Protein AF-A0A3D3V0Y6-F1 (afdb_monomer_lite)

Foldseek 3Di:
DPPVQLVCVVVVNDDPVPDDPVSVVVVVVVVVVVVVVVVVVVDDDDPVVVVVVVVVVVVVVVVVVVVVVVVVVVVVVVCCVPPVPPPPPPVPPPPDPVVVVVVVVVVVVVVVVVVDD

Secondary structure (DSSP, 8-state):
--HHHHHHHHTTSS-GGGS-HHHHHHHHHHHHHHHHHHHHHS-PPPHHHHHHHHHHHHHHHHHHHHHHHHHHHHHHHHHHHHHTS----------SHHHHHHHHHHHHHHHHHHS--

Radius of gyration: 48.86 Å; chains: 1; bounding box: 94×44×123 Å

Sequence (117 aa):
MSEDKFNGFLDGELEEEALDEVTKSDLRLYSEALRVFRMRYDYRPSAKLEEKIMHKFTKPRRILWEVAMGIAVVAAAFYITFNLVPRRNVEPVMQESEVVSEVFDYLSLVKLVGDGF

Structure (mmCIF, N/CA/C/O backbone):
data_AF-A0A3D3V0Y6-F1
#
_entry.id   AF-A0A3D3V0Y6-F1
#
loop_
_atom_site.group_PDB
_atom_site.id
_atom_site.type_symbol
_atom_site.label_atom_id
_atom_site.label_alt_id
_atom_site.label_comp_id
_atom_site.label_asym_id
_atom_site.label_entity_id
_atom_site.label_seq_id
_atom_site.pdbx_PDB_ins_code
_atom_site.Cartn_x
_atom_site.Cartn_y
_atom_site.Cartn_z
_atom_site.occupancy
_atom_site.B_iso_or_equiv
_atom_site.auth_seq_id
_atom_site.auth_comp_id
_atom_site.auth_asym_id
_atom_site.auth_atom_id
_atom_site.pdbx_PDB_model_num
ATOM 1 N N . MET A 1 1 ? -11.966 -4.058 34.299 1.00 62.16 1 MET A N 1
ATOM 2 C CA . MET A 1 1 ? -12.803 -4.524 33.180 1.00 62.16 1 MET A CA 1
ATOM 3 C C . MET A 1 1 ? -13.054 -6.013 33.354 1.00 62.16 1 MET A C 1
ATOM 5 O O . MET A 1 1 ? -12.117 -6.719 33.707 1.00 62.16 1 MET A O 1
ATOM 9 N N . SER A 1 2 ? -14.289 -6.480 33.165 1.00 78.69 2 SER A N 1
ATOM 10 C CA . SER A 1 2 ? -14.567 -7.912 32.991 1.00 78.69 2 SER A CA 1
ATOM 11 C C . SER A 1 2 ? -14.509 -8.199 31.492 1.00 78.69 2 SER A C 1
ATOM 13 O O . SER A 1 2 ? -15.347 -7.689 30.750 1.00 78.69 2 SER A O 1
ATOM 15 N N . GLU A 1 3 ? -13.491 -8.943 31.048 1.00 81.38 3 GLU A N 1
ATOM 16 C CA . GLU A 1 3 ? -13.309 -9.301 29.631 1.00 81.38 3 GLU A CA 1
ATOM 17 C C . GLU A 1 3 ? -14.512 -10.076 29.087 1.00 81.38 3 GLU A C 1
ATOM 19 O O . GLU A 1 3 ? -14.981 -9.777 27.993 1.00 81.38 3 GLU A O 1
ATOM 24 N N . ASP A 1 4 ? -15.081 -10.977 29.890 1.00 86.00 4 ASP A N 1
ATOM 25 C CA . ASP A 1 4 ? -16.248 -11.778 29.508 1.00 86.00 4 ASP A CA 1
ATOM 26 C C . ASP A 1 4 ? -17.468 -10.907 29.182 1.00 86.00 4 ASP A C 1
ATOM 28 O O . ASP A 1 4 ? -18.123 -11.107 28.162 1.00 86.00 4 ASP A O 1
ATOM 32 N N . LYS A 1 5 ? -17.751 -9.886 30.006 1.00 84.12 5 LYS A N 1
ATOM 33 C CA . LYS A 1 5 ? -18.866 -8.957 29.756 1.00 84.12 5 LYS A CA 1
ATOM 34 C C . LYS A 1 5 ? -18.623 -8.069 28.537 1.00 84.12 5 LYS A C 1
ATOM 36 O O . LYS A 1 5 ? -19.562 -7.739 27.821 1.00 84.12 5 LYS A O 1
ATOM 41 N N . PHE A 1 6 ? -17.377 -7.649 28.329 1.00 86.56 6 PHE A N 1
ATOM 42 C CA . PHE A 1 6 ? -17.004 -6.814 27.190 1.00 86.56 6 PHE A CA 1
ATOM 43 C C . PHE A 1 6 ? -17.164 -7.583 25.874 1.00 86.56 6 PHE A C 1
ATOM 45 O O . PHE A 1 6 ? -17.805 -7.089 24.949 1.00 86.56 6 PHE A O 1
ATOM 52 N N . ASN A 1 7 ? -16.645 -8.810 25.818 1.00 87.25 7 ASN A N 1
ATOM 53 C CA . ASN A 1 7 ? -16.749 -9.665 24.640 1.00 87.25 7 ASN A CA 1
ATOM 54 C C . ASN A 1 7 ? -18.196 -10.101 24.393 1.00 87.25 7 ASN A C 1
ATOM 56 O O . ASN A 1 7 ? -18.678 -9.944 23.279 1.00 87.25 7 ASN A O 1
ATOM 60 N N . GLY A 1 8 ? -18.930 -10.508 25.435 1.00 87.75 8 GLY A N 1
ATOM 61 C CA . GLY A 1 8 ? -20.344 -10.869 25.302 1.00 87.75 8 GLY A CA 1
ATOM 62 C C . GLY A 1 8 ? -21.214 -9.724 24.772 1.00 87.75 8 GLY A C 1
ATOM 63 O O . GLY A 1 8 ? -22.153 -9.962 24.019 1.00 87.75 8 GLY A O 1
ATOM 64 N N . PHE A 1 9 ? -20.890 -8.465 25.090 1.00 88.88 9 PHE A N 1
ATOM 65 C CA . PHE A 1 9 ? -21.559 -7.317 24.470 1.00 88.88 9 PHE A CA 1
ATOM 66 C C . PHE A 1 9 ? -21.194 -7.151 22.989 1.00 88.88 9 PHE A C 1
ATOM 68 O O . PHE A 1 9 ? -22.073 -6.899 22.167 1.00 88.88 9 PHE A O 1
ATOM 75 N N . LEU A 1 10 ? -19.915 -7.301 22.627 1.00 87.75 10 LEU A N 1
ATOM 76 C CA . LEU A 1 10 ? -19.475 -7.211 21.229 1.00 87.75 10 LEU A CA 1
ATOM 77 C C . LEU A 1 10 ? -20.050 -8.334 20.354 1.00 87.75 10 LEU A C 1
ATOM 79 O O . LEU A 1 10 ? -20.355 -8.092 19.186 1.00 87.75 10 LEU A O 1
ATOM 83 N N . ASP A 1 11 ? -20.238 -9.518 20.931 1.00 91.19 11 ASP A N 1
ATOM 84 C CA . ASP A 1 11 ? -20.839 -10.682 20.277 1.00 91.19 11 ASP A CA 1
ATOM 85 C C . ASP A 1 11 ? -22.381 -10.603 20.233 1.00 91.19 11 ASP A C 1
ATOM 87 O O . ASP A 1 11 ? -23.028 -11.380 19.530 1.00 91.19 11 ASP A O 1
ATOM 91 N N . GLY A 1 12 ? -22.982 -9.625 20.927 1.00 87.00 12 GLY A N 1
ATOM 92 C CA . GLY A 1 12 ? -24.429 -9.389 20.966 1.00 87.00 12 GLY A CA 1
ATOM 93 C C . GLY A 1 12 ? -25.199 -10.291 21.937 1.00 87.00 12 GLY A C 1
ATOM 94 O O . GLY A 1 12 ? -26.425 -10.348 21.873 1.00 87.00 12 GLY A O 1
ATOM 95 N N . GLU A 1 13 ? -24.500 -10.992 22.829 1.00 90.31 13 GLU A N 1
ATOM 96 C CA . GLU A 1 13 ? -25.081 -11.867 23.855 1.00 90.31 13 GLU A CA 1
ATOM 97 C C . GLU A 1 13 ? -25.593 -11.091 25.080 1.00 90.31 13 GLU A C 1
ATOM 99 O O . GLU A 1 13 ? -26.450 -11.582 25.816 1.00 90.31 13 GLU A O 1
ATOM 104 N N . LEU A 1 14 ? -25.071 -9.881 25.311 1.00 87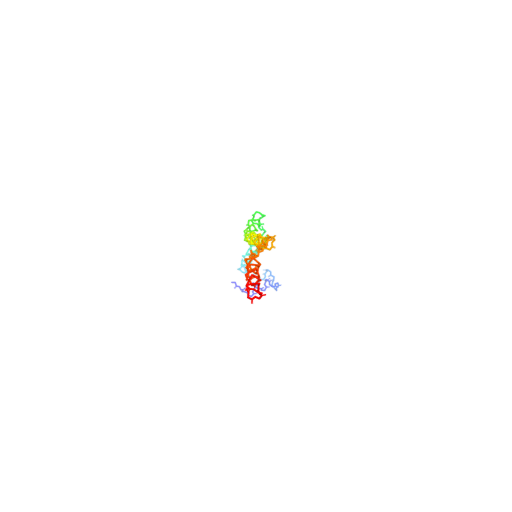.69 14 LEU A N 1
ATOM 105 C CA . LEU A 1 14 ? -25.414 -9.023 26.447 1.00 87.69 14 LEU A CA 1
ATOM 106 C C . LEU A 1 14 ? -25.955 -7.665 25.984 1.00 87.69 14 LEU A C 1
ATOM 108 O O . LEU A 1 14 ? -25.416 -7.048 25.069 1.00 87.69 14 LEU A O 1
ATOM 112 N N . GLU A 1 15 ? -26.987 -7.171 26.670 1.00 86.94 15 GLU A N 1
ATOM 113 C CA . GLU A 1 15 ? -27.525 -5.819 26.473 1.00 86.94 15 GLU A CA 1
ATOM 114 C C . GLU A 1 15 ? -26.703 -4.764 27.234 1.00 86.94 15 GLU A C 1
ATOM 116 O O . GLU A 1 15 ? -26.101 -5.055 28.269 1.00 86.94 15 GLU A O 1
ATOM 121 N N . GLU A 1 16 ? -26.713 -3.511 26.758 1.00 81.81 16 GLU A N 1
ATOM 122 C CA . GLU A 1 16 ? -25.914 -2.402 27.320 1.00 81.81 16 GLU A CA 1
ATOM 123 C C . GLU A 1 16 ? -26.198 -2.149 28.815 1.00 81.81 16 GLU A C 1
ATOM 125 O O . GLU A 1 16 ? -25.315 -1.760 29.584 1.00 81.81 16 GLU A O 1
ATOM 130 N N . GLU A 1 17 ? -27.431 -2.409 29.247 1.00 86.06 17 GLU A N 1
ATOM 131 C CA . GLU A 1 17 ? -27.898 -2.227 30.624 1.00 86.06 17 GLU A CA 1
ATOM 132 C C . GLU A 1 17 ? -27.230 -3.197 31.612 1.00 86.06 17 GLU A C 1
ATOM 134 O O . GLU A 1 17 ? -27.075 -2.864 32.787 1.00 86.06 17 GLU A O 1
ATOM 139 N N . ALA A 1 18 ? -26.770 -4.359 31.134 1.00 83.62 18 ALA A N 1
ATOM 140 C CA . ALA A 1 18 ? -26.101 -5.378 31.941 1.00 83.62 18 ALA A CA 1
ATOM 141 C C . ALA A 1 18 ? -24.602 -5.092 32.177 1.00 83.62 18 ALA A C 1
ATOM 143 O O . ALA A 1 18 ? -23.942 -5.816 32.935 1.00 83.62 18 ALA A O 1
ATOM 144 N N . LEU A 1 19 ? -24.045 -4.054 31.539 1.00 85.25 19 LEU A N 1
ATOM 145 C CA . LEU A 1 19 ? -22.635 -3.696 31.680 1.00 85.25 19 LEU A CA 1
ATOM 146 C C . LEU A 1 19 ? -22.372 -2.752 32.851 1.00 85.25 19 LEU A C 1
ATOM 148 O O . LEU A 1 19 ? -23.088 -1.781 33.095 1.00 85.25 19 LEU A O 1
ATOM 152 N N . ASP A 1 20 ? -21.254 -3.011 33.526 1.00 88.94 20 ASP A N 1
ATOM 153 C CA . ASP A 1 20 ? -20.725 -2.137 34.567 1.00 88.94 20 ASP A CA 1
ATOM 154 C C . ASP A 1 20 ? -20.222 -0.818 33.947 1.00 88.94 20 ASP A C 1
ATOM 156 O O . ASP A 1 20 ? -19.717 -0.804 32.821 1.00 88.94 20 ASP A O 1
ATOM 160 N N . GLU A 1 21 ? -20.286 0.291 34.692 1.00 88.00 21 GLU A N 1
ATOM 161 C CA . GLU A 1 21 ? -19.896 1.628 34.197 1.00 88.00 21 GLU A CA 1
ATOM 162 C C . GLU A 1 21 ? -18.458 1.693 33.653 1.00 88.00 21 GLU A C 1
ATOM 164 O O . GLU A 1 21 ? -18.191 2.376 32.666 1.00 88.00 21 GLU A O 1
ATOM 169 N N . VAL A 1 22 ? -17.539 0.921 34.242 1.00 88.88 22 VAL A N 1
ATOM 170 C CA . VAL A 1 22 ? -16.152 0.808 33.760 1.00 88.88 22 VAL A CA 1
ATOM 171 C C . VAL A 1 22 ? -16.107 0.174 32.365 1.00 88.88 22 VAL A C 1
ATOM 173 O O . VAL A 1 22 ? -15.459 0.691 31.457 1.00 88.88 22 VAL A O 1
ATOM 176 N N . THR A 1 23 ? -16.848 -0.914 32.158 1.00 87.44 23 THR A N 1
ATOM 177 C CA . THR A 1 23 ? -16.882 -1.615 30.869 1.00 87.44 23 THR A CA 1
ATOM 178 C C . THR A 1 23 ? -17.574 -0.767 29.797 1.00 87.44 23 THR A C 1
ATOM 180 O O . THR A 1 23 ? -17.151 -0.769 28.642 1.00 87.44 23 THR A O 1
ATOM 183 N N . LYS A 1 24 ? -18.576 0.042 30.174 1.00 87.88 24 LYS A N 1
ATOM 184 C CA . LYS A 1 24 ? -19.191 1.036 29.277 1.00 87.88 24 LYS A CA 1
ATOM 185 C C . LYS A 1 24 ? -18.205 2.123 28.845 1.00 87.88 24 LYS A C 1
ATOM 187 O O . LYS A 1 24 ? -18.192 2.496 27.671 1.00 87.88 24 LYS A O 1
ATOM 192 N N . SER A 1 25 ? -17.371 2.638 29.754 1.00 90.00 25 SER A N 1
ATOM 193 C CA . SER A 1 25 ? -16.336 3.611 29.373 1.00 90.00 25 SER A CA 1
ATOM 194 C C . SER A 1 25 ? -15.299 3.012 28.422 1.00 90.00 25 SER A C 1
ATOM 196 O O . SER A 1 25 ? -14.914 3.667 27.452 1.00 90.00 25 SER A O 1
ATOM 198 N N . ASP A 1 26 ? -14.924 1.752 28.638 1.00 88.00 26 ASP A N 1
ATOM 199 C CA . ASP A 1 26 ? -13.974 1.044 27.777 1.00 88.00 26 ASP A CA 1
ATOM 200 C C . ASP A 1 26 ? -14.566 0.790 26.378 1.00 88.00 26 ASP A C 1
ATOM 202 O O . ASP A 1 26 ? -13.891 0.994 25.367 1.00 88.00 26 ASP A O 1
ATOM 206 N N . LEU A 1 27 ? -15.859 0.452 26.288 1.00 89.69 27 LEU A N 1
ATOM 207 C CA . LEU A 1 27 ? -16.573 0.316 25.011 1.00 89.69 27 LEU A CA 1
ATOM 208 C C . LEU A 1 27 ? -16.610 1.622 24.216 1.00 89.69 27 LEU A C 1
ATOM 210 O O . LEU A 1 27 ? -16.449 1.604 22.994 1.00 89.69 27 LEU A O 1
ATOM 214 N N . ARG A 1 28 ? -16.771 2.769 24.887 1.00 89.50 28 ARG A N 1
ATOM 215 C CA . ARG A 1 28 ? -16.701 4.078 24.218 1.00 89.50 28 ARG A CA 1
ATOM 216 C C . ARG A 1 28 ? -15.327 4.304 23.597 1.00 89.50 28 ARG A C 1
ATOM 218 O O . ARG A 1 28 ? -15.258 4.621 22.411 1.00 89.50 28 ARG A O 1
ATOM 225 N N . LEU A 1 29 ? -14.252 4.060 24.347 1.00 90.81 29 LEU A N 1
ATOM 226 C CA . LEU A 1 29 ? -12.881 4.169 23.833 1.00 90.81 29 LEU A CA 1
ATOM 227 C C . LEU A 1 29 ? -12.636 3.219 22.653 1.00 90.81 29 LEU A C 1
ATOM 229 O O . LEU A 1 29 ? -12.074 3.622 21.633 1.00 90.81 29 LEU A O 1
ATOM 233 N N . TYR A 1 30 ? -13.109 1.977 22.755 1.00 90.25 30 TYR A N 1
ATOM 234 C CA . TYR A 1 30 ? -13.023 0.999 21.673 1.00 90.25 30 TYR A CA 1
ATOM 235 C C . TYR A 1 30 ? -13.777 1.458 20.413 1.00 90.25 30 TYR A C 1
ATOM 237 O O . TYR A 1 30 ? -13.247 1.381 19.302 1.00 90.25 30 TYR A O 1
ATOM 245 N N . SER A 1 31 ? -14.979 2.016 20.573 1.00 89.31 31 SER A N 1
ATOM 246 C CA . SER A 1 31 ? -15.776 2.544 19.460 1.00 89.31 31 SER A CA 1
ATOM 247 C C . SER A 1 31 ? -15.107 3.740 18.768 1.00 89.31 31 SER A C 1
ATOM 249 O O . SER A 1 31 ? -15.124 3.844 17.538 1.00 89.31 31 SER A O 1
ATOM 251 N N . GLU A 1 32 ? -14.448 4.618 19.530 1.00 91.44 32 GLU A N 1
ATOM 252 C CA . GLU A 1 32 ? -13.670 5.729 18.983 1.00 91.44 32 GLU A CA 1
ATOM 253 C C . GLU A 1 32 ? -12.439 5.230 18.224 1.00 91.44 32 GLU A C 1
ATOM 255 O O . GLU A 1 32 ? -12.165 5.699 17.115 1.00 91.44 32 GLU A O 1
ATOM 260 N N . ALA A 1 33 ? -11.739 4.231 18.763 1.00 89.56 33 ALA A N 1
ATOM 261 C CA . ALA A 1 33 ? -10.615 3.598 18.083 1.00 89.56 33 ALA A CA 1
ATOM 262 C C . ALA A 1 33 ? -11.049 2.972 16.748 1.00 89.56 33 ALA A C 1
ATOM 264 O O . ALA A 1 33 ? -10.404 3.202 15.721 1.00 89.56 33 ALA A O 1
ATOM 265 N N . LEU A 1 34 ? -12.183 2.262 16.725 1.00 88.50 34 LEU A N 1
ATOM 266 C CA . LEU A 1 34 ? -12.773 1.725 15.496 1.00 88.50 34 LEU A CA 1
ATOM 267 C C . LEU A 1 34 ? -13.142 2.827 14.501 1.00 88.50 34 LEU A C 1
ATOM 269 O O . LEU A 1 34 ? -12.910 2.678 13.300 1.00 88.50 34 LEU A O 1
ATOM 273 N N . ARG A 1 35 ? -13.672 3.957 14.977 1.00 88.75 35 ARG A N 1
ATOM 274 C CA . ARG A 1 35 ? -13.997 5.105 14.125 1.00 88.75 35 ARG A CA 1
ATOM 275 C C . ARG A 1 35 ? -12.749 5.682 13.457 1.00 88.75 35 ARG A C 1
ATOM 277 O O . ARG A 1 35 ? -12.765 5.912 12.248 1.00 88.75 35 ARG A O 1
ATOM 284 N N . VAL A 1 36 ? -11.670 5.880 14.213 1.00 87.44 36 VAL A N 1
ATOM 285 C CA . VAL A 1 36 ? -10.381 6.357 13.681 1.00 87.44 36 VAL A CA 1
ATOM 286 C C . VAL A 1 36 ? -9.790 5.345 12.700 1.00 87.44 36 VAL A C 1
ATOM 288 O O . VAL A 1 36 ? -9.309 5.722 11.629 1.00 87.44 36 VAL A O 1
ATOM 291 N N . PHE A 1 37 ? -9.864 4.054 13.025 1.00 86.44 37 PHE A N 1
ATOM 292 C CA . PHE A 1 37 ? -9.411 2.986 12.142 1.00 86.44 37 PHE A CA 1
ATOM 293 C C . PHE A 1 37 ? -10.176 3.003 10.818 1.00 86.44 37 PHE A C 1
ATOM 295 O O . PHE A 1 37 ? -9.563 3.030 9.754 1.00 86.44 37 PHE A O 1
ATOM 302 N N . ARG A 1 38 ? -11.507 3.112 10.860 1.00 85.06 38 ARG A N 1
ATOM 303 C CA . ARG A 1 38 ? -12.344 3.222 9.663 1.00 85.06 38 ARG A CA 1
ATOM 304 C C . ARG A 1 38 ? -11.983 4.441 8.816 1.00 85.06 38 ARG A C 1
ATOM 306 O O . ARG A 1 38 ? -11.808 4.292 7.615 1.00 85.06 38 ARG A O 1
ATOM 313 N N . MET A 1 39 ? -11.765 5.608 9.427 1.00 81.88 39 MET A N 1
ATOM 314 C CA . MET A 1 39 ? -11.300 6.805 8.706 1.00 81.88 39 MET A CA 1
ATOM 315 C C . MET A 1 39 ? -9.963 6.587 7.987 1.00 81.88 39 MET A C 1
ATOM 317 O O . MET A 1 39 ? -9.743 7.141 6.912 1.00 81.88 39 MET A O 1
ATOM 321 N N . ARG A 1 40 ? -9.068 5.773 8.558 1.00 80.25 40 ARG A N 1
ATOM 322 C CA . ARG A 1 40 ? -7.789 5.420 7.932 1.00 80.25 40 ARG A CA 1
ATOM 323 C C . ARG A 1 40 ? -7.962 4.481 6.739 1.00 80.25 40 ARG A C 1
ATOM 325 O O . ARG A 1 40 ? -7.219 4.618 5.773 1.00 80.25 40 ARG A O 1
ATOM 332 N N . TYR A 1 41 ? -8.914 3.551 6.795 1.00 76.44 41 TYR A N 1
ATOM 333 C CA . TYR A 1 41 ? -9.224 2.646 5.679 1.00 76.44 41 TYR A CA 1
ATOM 334 C C . TYR A 1 41 ? -10.019 3.335 4.568 1.00 76.44 41 TYR A C 1
ATOM 336 O O . TYR A 1 41 ? -9.760 3.097 3.392 1.00 76.44 41 TYR A O 1
ATOM 344 N N . ASP A 1 42 ? -10.921 4.245 4.934 1.00 77.69 42 ASP A N 1
ATOM 345 C CA . ASP A 1 42 ? -11.666 5.088 3.996 1.00 77.69 42 ASP A CA 1
ATOM 346 C C . ASP A 1 42 ? -10.808 6.233 3.423 1.00 77.69 42 ASP A C 1
ATOM 348 O O . ASP A 1 42 ? -11.285 7.027 2.605 1.00 77.69 42 ASP A O 1
ATOM 352 N N . TYR A 1 43 ? -9.528 6.326 3.810 1.00 76.31 43 TYR A N 1
ATOM 353 C CA . TYR A 1 43 ? -8.602 7.300 3.251 1.00 76.31 43 TYR A CA 1
ATOM 354 C C . TYR A 1 43 ? -8.380 7.027 1.761 1.00 76.31 43 TYR A C 1
ATOM 356 O O . TYR A 1 43 ? -7.604 6.158 1.361 1.00 76.31 43 TYR A O 1
ATOM 364 N N . ARG A 1 44 ? -9.032 7.831 0.922 1.00 73.75 44 ARG A N 1
ATOM 365 C CA . ARG A 1 44 ? -8.714 7.915 -0.501 1.00 73.75 44 ARG A CA 1
ATOM 366 C C . ARG A 1 44 ? -7.599 8.944 -0.693 1.00 73.75 44 ARG A C 1
ATOM 368 O O . ARG A 1 44 ? -7.816 10.120 -0.387 1.00 73.75 44 ARG A O 1
ATOM 375 N N . PRO A 1 45 ? -6.410 8.542 -1.177 1.00 75.00 45 PRO A N 1
ATOM 376 C CA . PRO A 1 45 ? -5.348 9.495 -1.458 1.00 75.00 45 PRO A CA 1
ATOM 377 C C . PRO A 1 45 ? -5.828 10.532 -2.478 1.00 75.00 45 PRO A C 1
ATOM 379 O O . PRO A 1 45 ? -6.593 10.228 -3.390 1.00 75.00 45 PRO A O 1
ATOM 382 N N . SER A 1 46 ? -5.381 11.781 -2.322 1.00 80.62 46 SER A N 1
ATOM 383 C CA . SER A 1 46 ? -5.695 12.826 -3.304 1.00 80.62 46 SER A CA 1
ATOM 384 C C . SER A 1 46 ? -5.126 12.467 -4.681 1.00 80.62 46 SER A C 1
ATOM 386 O O . SER A 1 46 ? -4.037 11.893 -4.761 1.00 80.62 46 SER A O 1
ATOM 388 N N . ALA A 1 47 ? -5.796 12.893 -5.757 1.00 81.44 47 ALA A N 1
ATOM 389 C CA . ALA A 1 47 ? -5.344 12.653 -7.133 1.00 81.44 47 ALA A CA 1
ATOM 390 C C . ALA A 1 47 ? -3.878 13.080 -7.369 1.00 81.44 47 ALA A C 1
ATOM 392 O O . ALA A 1 47 ? -3.126 12.395 -8.054 1.00 81.44 47 ALA A O 1
ATOM 393 N N . LYS A 1 48 ? -3.425 14.163 -6.715 1.00 82.62 48 LYS A N 1
ATOM 394 C CA . LYS A 1 48 ? -2.027 14.631 -6.779 1.00 82.62 48 LYS A CA 1
ATO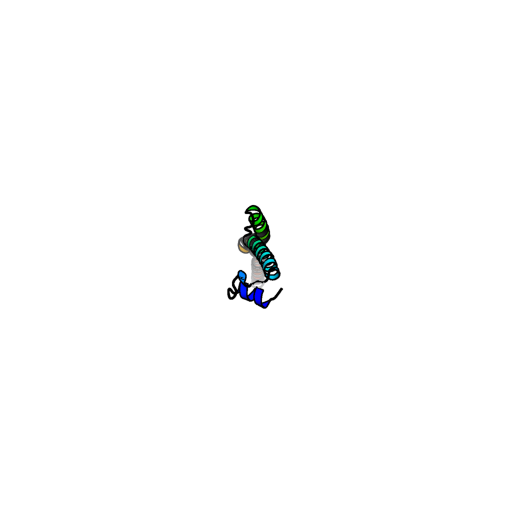M 395 C C . LYS A 1 48 ? -1.027 13.643 -6.169 1.00 82.62 48 LYS A C 1
ATOM 397 O O . LYS A 1 48 ? 0.108 13.540 -6.632 1.00 82.62 48 LYS A O 1
ATOM 402 N N . LEU A 1 49 ? -1.410 12.952 -5.094 1.00 81.69 49 LEU A N 1
ATOM 403 C CA . LEU A 1 49 ? -0.554 11.960 -4.441 1.00 81.69 49 LEU A CA 1
ATOM 404 C C . LEU A 1 49 ? -0.483 10.678 -5.274 1.00 81.69 49 LEU A C 1
ATOM 406 O O . LEU A 1 49 ? 0.602 10.126 -5.444 1.00 81.69 49 LEU A O 1
ATOM 410 N N . GLU A 1 50 ? -1.616 10.255 -5.829 1.00 82.25 50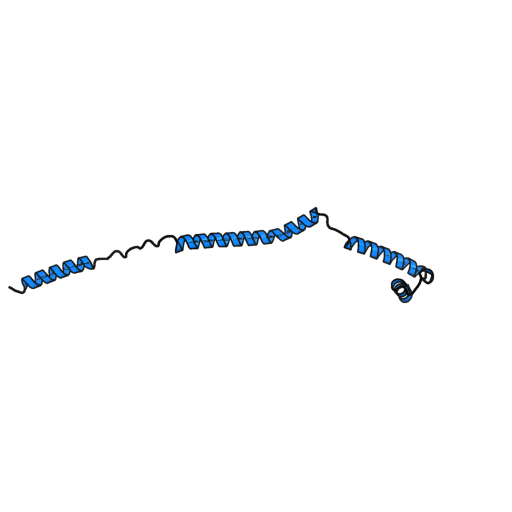 GLU A N 1
ATOM 411 C CA . GLU A 1 50 ? -1.700 9.120 -6.746 1.00 82.25 50 GLU A CA 1
ATOM 412 C C . GLU A 1 50 ? -0.832 9.342 -7.992 1.00 82.25 50 GLU A C 1
ATOM 414 O O . GLU A 1 50 ? 0.003 8.500 -8.322 1.00 82.25 50 GLU A O 1
ATOM 419 N N . GLU A 1 51 ? -0.922 10.522 -8.608 1.00 83.50 51 GLU A N 1
ATOM 420 C CA . GLU A 1 51 ? -0.093 10.904 -9.754 1.00 83.50 51 GLU A CA 1
ATOM 421 C C . GLU A 1 51 ? 1.405 10.887 -9.408 1.00 83.50 51 GLU A C 1
ATOM 423 O O . GLU A 1 51 ? 2.220 10.333 -10.151 1.00 83.50 51 GLU A O 1
ATOM 428 N N . LYS A 1 52 ? 1.786 11.419 -8.239 1.00 85.06 52 LYS A N 1
ATOM 429 C CA . LYS A 1 52 ? 3.181 11.420 -7.773 1.00 85.06 52 LYS A CA 1
ATOM 430 C C . LYS A 1 52 ? 3.722 10.003 -7.564 1.00 85.06 52 LYS A C 1
ATOM 432 O O . LYS A 1 52 ? 4.882 9.732 -7.888 1.00 85.06 52 LYS A O 1
ATOM 437 N N . ILE A 1 53 ? 2.896 9.103 -7.032 1.00 83.62 53 ILE A N 1
ATOM 438 C CA . ILE A 1 53 ? 3.238 7.690 -6.845 1.00 83.62 53 ILE A CA 1
ATOM 439 C C . ILE A 1 53 ? 3.386 7.013 -8.214 1.00 83.62 53 ILE A C 1
ATOM 441 O O . ILE A 1 53 ? 4.432 6.425 -8.499 1.00 83.62 53 ILE A O 1
ATOM 445 N N . MET A 1 54 ? 2.404 7.176 -9.100 1.00 79.12 54 MET A N 1
ATOM 446 C CA . MET A 1 54 ? 2.415 6.600 -10.446 1.00 79.12 54 MET A CA 1
ATOM 447 C C . MET A 1 54 ? 3.595 7.082 -11.292 1.00 79.12 54 MET A C 1
ATOM 449 O O . MET A 1 54 ? 4.237 6.282 -11.979 1.00 79.12 54 MET A O 1
ATOM 453 N N . HIS A 1 55 ? 3.961 8.361 -11.204 1.00 78.94 55 HIS A N 1
ATOM 454 C CA . HIS A 1 55 ? 5.141 8.887 -11.887 1.00 78.94 55 HIS A CA 1
ATOM 455 C C . HIS A 1 55 ? 6.430 8.206 -11.390 1.00 78.94 55 HIS A C 1
ATOM 457 O O . HIS A 1 55 ? 7.334 7.912 -12.181 1.00 78.94 55 HIS A O 1
ATOM 463 N N . LYS A 1 56 ? 6.536 7.918 -10.088 1.00 76.94 56 LYS A N 1
ATOM 464 C CA . LYS A 1 56 ? 7.714 7.247 -9.521 1.00 76.94 56 LYS A CA 1
ATOM 465 C C . LYS A 1 56 ? 7.831 5.797 -10.003 1.00 76.94 56 LYS A C 1
ATOM 467 O O . LYS A 1 56 ? 8.938 5.355 -10.302 1.00 76.94 56 LYS A O 1
ATOM 472 N N . PHE A 1 57 ? 6.709 5.092 -10.147 1.00 72.25 57 PHE A N 1
ATOM 473 C CA . PHE A 1 57 ? 6.676 3.707 -10.633 1.00 72.25 57 PHE A CA 1
ATOM 474 C C . PHE A 1 57 ? 6.866 3.569 -12.151 1.00 72.25 57 PHE A C 1
ATOM 476 O O . PHE A 1 57 ? 7.424 2.576 -12.615 1.00 72.25 57 PHE A O 1
ATOM 483 N N . THR A 1 58 ? 6.447 4.556 -12.945 1.00 69.19 58 THR A N 1
ATOM 484 C CA . THR A 1 58 ? 6.563 4.512 -14.418 1.00 69.19 58 THR A CA 1
ATOM 485 C C . THR A 1 58 ? 7.938 4.934 -14.940 1.00 69.19 58 THR A C 1
ATOM 487 O O . THR A 1 58 ? 8.356 4.467 -16.001 1.00 69.19 58 THR A O 1
ATOM 490 N N . LYS A 1 59 ? 8.682 5.757 -14.189 1.00 64.19 59 LYS A N 1
ATOM 491 C CA . LYS A 1 59 ? 10.049 6.191 -14.530 1.00 64.19 59 LYS A CA 1
ATOM 492 C C . LYS A 1 59 ? 11.027 5.044 -14.856 1.00 64.19 59 LYS A C 1
ATOM 494 O O . LYS A 1 59 ? 11.642 5.110 -15.918 1.00 64.19 59 LYS A O 1
ATOM 499 N N . PRO A 1 60 ? 11.175 3.986 -14.032 1.00 65.25 60 PRO A N 1
ATOM 500 C CA . PRO A 1 60 ? 12.132 2.912 -14.320 1.00 65.25 60 PRO A CA 1
ATOM 501 C C . PRO A 1 60 ? 11.770 2.098 -15.571 1.00 65.25 60 PRO A C 1
ATOM 503 O O . PRO A 1 60 ? 12.659 1.683 -16.309 1.00 65.25 60 PRO A O 1
ATOM 506 N N . ARG A 1 61 ? 10.473 1.918 -15.864 1.00 66.94 61 ARG A N 1
ATOM 507 C CA . ARG A 1 61 ? 10.023 1.215 -17.078 1.00 66.94 61 ARG A CA 1
ATOM 508 C C . ARG A 1 61 ? 10.370 1.970 -18.361 1.00 66.94 61 ARG A C 1
ATOM 510 O O . ARG A 1 61 ? 10.720 1.330 -19.346 1.00 66.94 61 ARG A O 1
ATOM 517 N N . ARG A 1 62 ? 10.310 3.307 -18.347 1.00 69.75 62 ARG A N 1
ATOM 518 C CA . ARG A 1 62 ? 10.703 4.126 -19.507 1.00 69.75 62 ARG A CA 1
ATOM 519 C C . ARG A 1 62 ? 12.190 3.997 -19.822 1.00 69.75 62 ARG A C 1
ATOM 521 O O . ARG A 1 62 ? 12.532 3.793 -20.976 1.00 69.75 62 ARG A O 1
ATOM 528 N N . ILE A 1 63 ? 13.042 4.006 -18.797 1.00 73.69 63 ILE A N 1
ATOM 529 C CA . ILE A 1 63 ? 14.498 3.876 -18.966 1.00 73.69 63 ILE A CA 1
ATOM 530 C C . ILE A 1 63 ? 14.855 2.519 -19.588 1.00 73.69 63 ILE A C 1
ATOM 532 O O . ILE A 1 63 ? 15.642 2.455 -20.525 1.00 73.69 63 ILE A O 1
ATOM 536 N N . LEU A 1 64 ? 14.238 1.428 -19.118 1.00 77.25 64 LEU A N 1
ATOM 537 C CA . LEU A 1 64 ? 14.457 0.098 -19.700 1.00 77.25 64 LEU A CA 1
ATOM 538 C C . LEU A 1 64 ? 14.014 0.026 -21.168 1.00 77.25 64 LEU A C 1
ATOM 540 O O . LEU A 1 64 ? 14.693 -0.593 -21.983 1.00 77.25 64 LEU A O 1
ATOM 544 N N . TRP A 1 65 ? 12.901 0.678 -21.511 1.00 79.44 65 TRP A N 1
ATOM 545 C CA . TRP A 1 65 ? 12.405 0.736 -22.885 1.00 79.44 65 TRP A CA 1
ATOM 546 C C . TRP A 1 65 ? 13.310 1.566 -23.806 1.00 79.44 65 TRP A C 1
ATOM 548 O O . TRP A 1 65 ? 13.591 1.152 -24.927 1.00 79.44 65 TRP A O 1
ATOM 558 N N . GLU A 1 66 ? 13.814 2.704 -23.326 1.00 80.88 66 GLU A N 1
ATOM 559 C CA . GLU A 1 66 ? 14.775 3.542 -24.053 1.00 80.88 66 GLU A CA 1
ATOM 560 C C . GLU A 1 66 ? 16.085 2.793 -24.324 1.00 80.88 66 GLU A C 1
ATOM 562 O O . GLU A 1 66 ? 16.587 2.822 -25.447 1.00 80.88 66 GLU A O 1
ATOM 567 N N . VAL A 1 67 ? 16.596 2.050 -23.337 1.00 84.50 67 VAL A N 1
ATOM 568 C CA . VAL A 1 67 ? 17.787 1.202 -23.509 1.00 84.50 67 VAL A CA 1
ATOM 569 C C . VAL A 1 67 ? 17.523 0.085 -24.520 1.00 84.50 67 VAL A C 1
ATOM 571 O O . VAL A 1 67 ? 18.342 -0.135 -25.411 1.00 84.50 67 VAL A O 1
ATOM 574 N N . ALA A 1 68 ? 16.373 -0.590 -24.437 1.00 86.81 68 ALA A N 1
ATOM 575 C CA . ALA A 1 68 ? 16.005 -1.642 -25.382 1.00 86.81 68 ALA A CA 1
ATOM 576 C C . ALA A 1 68 ? 15.887 -1.113 -26.823 1.00 86.81 68 ALA A C 1
ATOM 578 O O . ALA A 1 68 ? 16.413 -1.735 -27.747 1.00 86.81 68 ALA A O 1
ATOM 579 N N . MET A 1 69 ? 15.264 0.056 -27.019 1.00 88.62 69 MET A N 1
ATOM 580 C CA . MET A 1 69 ? 15.207 0.707 -28.332 1.00 88.62 69 MET A CA 1
ATOM 581 C C . MET A 1 69 ? 16.597 1.111 -28.828 1.00 88.62 69 MET A C 1
ATOM 583 O O . MET A 1 69 ? 16.908 0.885 -29.994 1.00 88.62 69 MET A O 1
ATOM 587 N N . GLY A 1 70 ? 17.456 1.646 -27.955 1.00 87.38 70 GLY A N 1
ATOM 588 C CA . GLY A 1 70 ? 18.839 1.975 -28.302 1.00 87.38 70 GLY A CA 1
ATOM 589 C C . GLY A 1 70 ? 19.618 0.756 -28.800 1.00 87.38 70 GLY A C 1
ATOM 590 O O . GLY A 1 70 ? 20.237 0.810 -29.862 1.00 87.38 70 GLY A O 1
ATOM 591 N N . ILE A 1 71 ? 19.523 -0.373 -28.091 1.00 91.19 71 ILE A N 1
ATOM 592 C CA . ILE A 1 71 ? 20.154 -1.639 -28.497 1.00 91.19 71 ILE A CA 1
ATOM 593 C C . ILE A 1 71 ? 19.599 -2.118 -29.844 1.00 91.19 71 ILE A C 1
ATOM 595 O O . ILE A 1 71 ? 20.373 -2.516 -30.713 1.00 91.19 71 ILE A O 1
ATOM 599 N N . ALA A 1 72 ? 18.281 -2.045 -30.047 1.00 91.56 72 ALA A N 1
ATOM 600 C CA . ALA A 1 72 ? 17.649 -2.459 -31.298 1.00 91.56 72 ALA A CA 1
ATOM 601 C C . ALA A 1 72 ? 18.121 -1.621 -32.499 1.00 91.56 72 ALA A C 1
ATOM 603 O O . ALA A 1 72 ? 18.419 -2.177 -33.555 1.00 91.56 72 ALA A O 1
ATOM 604 N N . VAL A 1 73 ? 18.247 -0.299 -32.337 1.00 91.81 73 VAL A N 1
ATOM 605 C CA . VAL A 1 73 ? 18.742 0.603 -33.391 1.00 91.81 73 VAL A CA 1
ATOM 606 C C . VAL A 1 73 ? 20.203 0.311 -33.723 1.00 91.81 73 VAL A C 1
ATOM 608 O O . VAL A 1 73 ? 20.556 0.221 -34.899 1.00 91.81 73 VAL A O 1
ATOM 611 N N . VAL A 1 74 ? 21.049 0.112 -32.708 1.00 92.00 74 VAL A N 1
ATOM 612 C CA . VAL A 1 74 ? 22.461 -0.244 -32.915 1.00 92.00 74 VAL A CA 1
ATOM 613 C C . VAL A 1 74 ? 22.573 -1.588 -33.635 1.00 92.00 74 VAL A C 1
ATOM 615 O O . VAL A 1 74 ? 23.293 -1.688 -34.626 1.00 92.00 74 VAL A O 1
ATOM 618 N N . ALA A 1 75 ? 21.821 -2.603 -33.205 1.00 89.81 75 ALA A N 1
ATOM 619 C CA . ALA A 1 75 ? 21.805 -3.912 -33.852 1.00 89.81 75 ALA A CA 1
ATOM 620 C C . ALA A 1 75 ? 21.332 -3.835 -35.313 1.00 89.81 75 ALA A C 1
ATOM 622 O O . ALA A 1 75 ? 21.937 -4.455 -36.187 1.00 89.81 75 ALA A O 1
ATOM 623 N N . ALA A 1 76 ? 20.301 -3.035 -35.600 1.00 87.88 76 ALA A N 1
ATOM 624 C CA . ALA A 1 76 ? 19.822 -2.809 -36.961 1.00 87.88 76 ALA A CA 1
ATOM 625 C C . ALA A 1 76 ? 20.876 -2.109 -37.834 1.00 87.88 76 ALA A C 1
ATOM 627 O O . ALA A 1 76 ? 21.108 -2.526 -38.968 1.00 87.88 76 ALA A O 1
ATOM 628 N N . ALA A 1 77 ? 21.565 -1.095 -37.303 1.00 87.00 77 ALA A N 1
ATOM 629 C CA . ALA A 1 77 ? 22.646 -0.413 -38.010 1.00 87.00 77 ALA A CA 1
A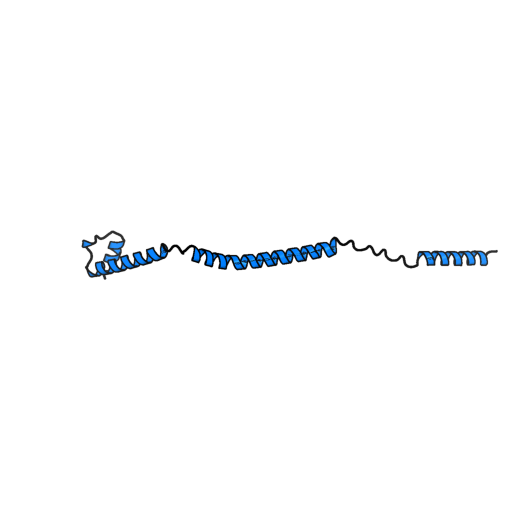TOM 630 C C . ALA A 1 77 ? 23.811 -1.365 -38.323 1.00 87.00 77 ALA A C 1
ATOM 632 O O . ALA A 1 77 ? 24.278 -1.395 -39.460 1.00 87.00 77 ALA A O 1
ATOM 633 N N . PHE A 1 78 ? 24.229 -2.189 -37.355 1.00 87.38 78 PHE A N 1
ATOM 634 C CA . PHE A 1 78 ? 25.225 -3.245 -37.569 1.00 87.38 78 PHE A CA 1
ATOM 635 C C . PHE A 1 78 ? 24.770 -4.256 -38.624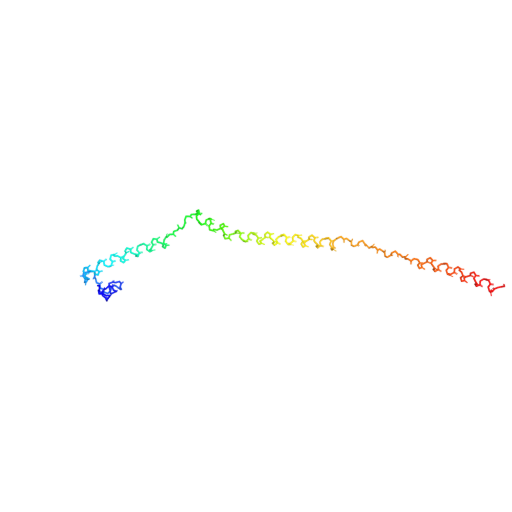 1.00 87.38 78 PHE A C 1
ATOM 637 O O . PHE A 1 78 ? 25.542 -4.650 -39.494 1.00 87.38 78 PHE A O 1
ATOM 644 N N . TYR A 1 79 ? 23.509 -4.676 -38.588 1.00 85.81 79 TYR A N 1
ATOM 645 C CA . TYR A 1 79 ? 22.996 -5.612 -39.578 1.00 85.81 79 TYR A CA 1
ATOM 646 C C . TYR A 1 79 ? 23.067 -5.028 -40.995 1.00 85.81 79 TYR A C 1
ATOM 648 O O . TYR A 1 79 ? 23.561 -5.696 -41.902 1.00 85.81 79 TYR A O 1
ATOM 656 N N . ILE A 1 80 ? 22.643 -3.775 -41.174 1.00 85.06 80 ILE A N 1
ATOM 657 C CA . ILE A 1 80 ? 22.658 -3.088 -42.472 1.00 85.06 80 ILE A CA 1
ATOM 658 C C . ILE A 1 80 ? 24.092 -2.900 -42.980 1.00 85.06 80 ILE A C 1
ATOM 660 O O . ILE A 1 80 ? 24.370 -3.195 -44.140 1.00 85.06 80 ILE A O 1
ATOM 664 N N . THR A 1 81 ? 25.022 -2.451 -42.135 1.00 80.94 81 THR A N 1
ATOM 665 C CA . THR A 1 81 ? 26.406 -2.203 -42.571 1.00 80.94 81 THR A CA 1
ATOM 666 C C . THR A 1 81 ? 27.135 -3.480 -42.974 1.00 80.94 81 THR A C 1
ATOM 668 O O . THR A 1 81 ? 27.891 -3.454 -43.941 1.00 80.94 81 THR A O 1
ATOM 671 N N . PHE A 1 82 ? 26.900 -4.599 -42.284 1.00 74.94 82 PHE A N 1
ATOM 672 C CA . PHE A 1 82 ? 27.612 -5.852 -42.553 1.00 74.94 82 PHE A CA 1
ATOM 673 C C . PHE A 1 82 ? 26.914 -6.782 -43.554 1.00 74.94 82 PHE A C 1
ATOM 675 O O . PHE A 1 82 ? 27.605 -7.558 -44.213 1.00 74.94 82 PHE A O 1
ATOM 682 N N . ASN A 1 83 ? 25.582 -6.731 -43.680 1.00 71.69 83 ASN A N 1
ATOM 683 C CA . ASN A 1 83 ? 24.831 -7.612 -44.588 1.00 71.69 83 ASN A CA 1
ATOM 684 C C . ASN A 1 83 ? 24.305 -6.911 -45.846 1.00 71.69 83 ASN A C 1
ATOM 686 O O . ASN A 1 83 ? 24.054 -7.594 -46.834 1.00 71.69 83 ASN A O 1
ATOM 690 N N . LEU A 1 84 ? 24.117 -5.585 -45.829 1.00 64.00 84 LEU A N 1
ATOM 691 C CA . LEU A 1 84 ? 23.498 -4.858 -46.945 1.00 64.00 84 LEU A CA 1
ATOM 692 C C . LEU A 1 84 ? 24.496 -4.057 -47.786 1.00 64.00 84 LEU A C 1
ATOM 694 O O . LEU A 1 84 ? 24.223 -3.791 -48.955 1.00 64.00 84 LEU A O 1
ATOM 698 N N . VAL A 1 85 ? 25.653 -3.680 -47.233 1.00 60.41 85 VAL A N 1
ATOM 699 C CA . VAL A 1 85 ? 26.748 -3.168 -48.061 1.00 60.41 85 VAL A CA 1
ATOM 700 C C . VAL A 1 85 ? 27.259 -4.359 -48.866 1.00 60.41 85 VAL A C 1
ATOM 702 O O . VAL A 1 85 ? 27.752 -5.312 -48.254 1.00 60.41 85 VAL A O 1
ATOM 705 N N . PRO A 1 86 ? 27.135 -4.363 -50.209 1.00 58.62 86 PRO A N 1
ATOM 706 C CA . PRO A 1 86 ? 27.699 -5.438 -51.000 1.00 58.62 86 PRO A CA 1
ATOM 707 C C . PRO A 1 86 ? 29.175 -5.490 -50.636 1.00 58.62 86 PRO A C 1
ATOM 709 O O . PRO A 1 86 ? 29.888 -4.493 -50.788 1.00 58.62 86 PRO A O 1
ATOM 712 N N . ARG A 1 87 ? 29.627 -6.636 -50.105 1.00 59.19 87 ARG A N 1
ATOM 713 C CA . ARG A 1 87 ? 31.052 -6.948 -50.093 1.00 59.19 87 ARG A CA 1
ATOM 714 C C . ARG A 1 87 ? 31.476 -6.697 -51.521 1.00 59.19 87 ARG A C 1
ATOM 716 O O . ARG A 1 87 ? 31.020 -7.397 -52.419 1.00 59.19 87 ARG A O 1
ATOM 723 N N . ARG A 1 88 ? 32.228 -5.617 -51.737 1.00 54.72 88 ARG A N 1
ATOM 724 C CA . ARG A 1 88 ? 32.857 -5.342 -53.016 1.00 54.72 88 ARG A CA 1
ATOM 725 C C . ARG A 1 88 ? 33.545 -6.659 -53.326 1.00 54.72 88 ARG A C 1
ATOM 727 O O . ARG A 1 88 ? 34.410 -7.062 -52.548 1.00 54.72 88 ARG A O 1
ATOM 734 N N . ASN A 1 89 ? 33.051 -7.387 -54.327 1.00 54.03 89 ASN A N 1
ATOM 735 C CA . ASN A 1 89 ? 33.765 -8.529 -54.853 1.00 54.03 89 ASN A CA 1
ATOM 736 C C . ASN A 1 89 ? 35.062 -7.900 -55.330 1.00 54.03 89 ASN A C 1
ATOM 738 O O . ASN A 1 89 ? 35.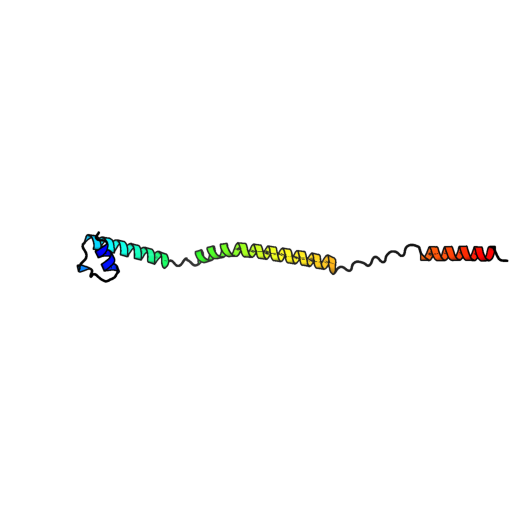117 -7.276 -56.386 1.00 54.03 89 ASN A O 1
ATOM 742 N N . VAL A 1 90 ? 36.069 -7.920 -54.464 1.00 56.22 90 VAL A N 1
ATOM 743 C CA . VAL A 1 90 ? 37.436 -7.810 -54.905 1.00 56.22 90 VAL A CA 1
ATOM 744 C C . VAL A 1 90 ? 37.572 -9.122 -55.641 1.00 56.22 90 VAL A C 1
ATOM 746 O O . VAL A 1 90 ? 37.782 -10.166 -55.024 1.00 56.22 90 VAL A O 1
ATOM 749 N N . GLU A 1 91 ? 37.263 -9.088 -56.939 1.00 49.69 91 GLU A N 1
ATOM 750 C CA . GLU A 1 91 ? 37.760 -10.094 -57.855 1.00 49.69 91 GLU A CA 1
ATOM 751 C C . GLU A 1 91 ? 39.210 -10.299 -57.428 1.00 49.69 91 GLU A C 1
ATOM 753 O O . GLU A 1 91 ? 39.932 -9.299 -57.284 1.00 49.69 91 GLU A O 1
ATOM 758 N N . PRO A 1 92 ? 39.622 -11.529 -57.068 1.00 50.38 92 PRO A N 1
ATOM 759 C CA . PRO A 1 92 ? 41.032 -11.757 -56.851 1.00 50.38 92 PRO A CA 1
ATOM 760 C C . PRO A 1 92 ? 41.683 -11.244 -58.125 1.00 50.38 92 PRO A C 1
ATOM 762 O O . PRO A 1 92 ? 41.320 -11.694 -59.211 1.00 50.38 92 PRO A O 1
ATOM 765 N N . VAL A 1 93 ? 42.536 -10.224 -57.995 1.00 51.84 93 VAL A N 1
ATOM 766 C CA . VAL A 1 93 ? 43.384 -9.769 -59.092 1.00 51.84 93 VAL A CA 1
ATOM 767 C C . VAL A 1 93 ? 43.947 -11.056 -59.667 1.00 51.84 93 VAL A C 1
ATOM 769 O O . VAL A 1 93 ? 44.632 -11.772 -58.935 1.00 51.84 93 VAL A O 1
ATOM 772 N N . MET A 1 94 ? 43.535 -11.423 -60.887 1.00 49.59 94 MET A N 1
ATOM 773 C CA . MET A 1 94 ? 44.026 -12.622 -61.551 1.00 49.59 94 MET A CA 1
ATOM 774 C C . MET A 1 94 ? 45.509 -12.364 -61.779 1.00 49.59 94 MET A C 1
ATOM 776 O O . MET A 1 94 ? 45.919 -11.703 -62.728 1.00 49.59 94 MET A O 1
ATOM 780 N N . GLN A 1 95 ? 46.298 -12.759 -60.785 1.00 51.50 95 GLN A N 1
ATOM 781 C CA . GLN A 1 95 ? 47.733 -12.623 -60.765 1.00 51.50 95 GLN A CA 1
ATOM 782 C C . GLN A 1 95 ? 48.273 -13.594 -61.801 1.00 51.50 95 GLN A C 1
ATOM 784 O O . GLN A 1 95 ? 48.254 -14.801 -61.586 1.00 51.50 95 GLN A O 1
ATOM 789 N N . GLU A 1 96 ? 48.739 -13.025 -62.911 1.00 52.19 96 GLU A N 1
ATOM 790 C CA . GLU A 1 96 ? 49.963 -13.415 -63.622 1.00 52.19 96 GLU A CA 1
ATOM 791 C C . GLU A 1 96 ? 50.013 -14.814 -64.268 1.00 52.19 96 GLU A C 1
ATOM 793 O O . GLU A 1 96 ? 50.900 -15.055 -65.081 1.00 52.19 96 GLU A O 1
ATOM 798 N N . SER A 1 97 ? 49.074 -15.724 -64.007 1.00 52.44 97 SER A N 1
ATOM 799 C CA . SER A 1 97 ? 49.141 -17.100 -64.514 1.00 52.44 97 SER A CA 1
ATOM 800 C C . SER A 1 97 ? 48.923 -17.195 -66.024 1.00 52.44 97 SER A C 1
ATOM 802 O O . SER A 1 97 ? 49.590 -17.991 -66.682 1.00 52.44 97 SER A O 1
ATOM 804 N N . GLU A 1 98 ? 48.040 -16.367 -66.584 1.00 53.97 98 GLU A N 1
ATOM 805 C CA . GLU A 1 98 ? 47.733 -16.382 -68.019 1.00 53.97 98 GLU A CA 1
ATOM 806 C C . GLU A 1 98 ? 48.907 -15.812 -68.836 1.00 53.97 98 GLU A C 1
ATOM 808 O O . GLU A 1 98 ? 49.384 -16.447 -69.775 1.00 53.97 98 GLU A O 1
ATOM 813 N N . VAL A 1 99 ? 49.499 -14.703 -68.377 1.00 56.47 99 VAL A N 1
ATOM 814 C CA . VAL A 1 99 ? 50.665 -14.080 -69.032 1.00 56.47 99 VAL A CA 1
ATOM 815 C C . VAL A 1 99 ? 51.910 -14.971 -68.936 1.00 56.47 99 VAL A C 1
ATOM 817 O O . VAL A 1 99 ? 52.679 -15.072 -69.890 1.00 56.47 99 VAL A O 1
ATOM 820 N N . VAL A 1 100 ? 52.111 -15.668 -67.811 1.00 57.12 100 VAL A N 1
ATOM 821 C CA . VAL A 1 100 ? 53.221 -16.625 -67.672 1.00 57.12 100 VAL A CA 1
ATOM 822 C C . VAL A 1 100 ? 53.020 -17.840 -68.581 1.00 57.12 100 VAL A C 1
ATOM 824 O O . VAL A 1 100 ? 54.008 -18.320 -69.138 1.00 57.12 100 VAL A O 1
ATOM 827 N N . SER A 1 101 ? 51.781 -18.310 -68.792 1.00 59.28 101 SER A N 1
ATOM 828 C CA . SER A 1 101 ? 51.515 -19.415 -69.726 1.00 59.28 101 SER A CA 1
ATOM 829 C C . SER A 1 101 ? 51.821 -19.054 -71.178 1.00 59.28 101 SER A C 1
ATOM 831 O O . SER A 1 101 ? 52.473 -19.843 -71.854 1.00 59.28 101 SER A O 1
ATOM 833 N N . GLU A 1 102 ? 51.471 -17.847 -71.632 1.00 59.62 102 GLU A N 1
ATOM 834 C CA . GLU A 1 102 ? 51.764 -17.411 -73.004 1.00 59.62 102 GLU A CA 1
ATOM 835 C C . GLU A 1 102 ? 53.271 -17.278 -73.257 1.00 59.62 102 GLU A C 1
ATOM 837 O O . GLU A 1 102 ? 53.770 -17.684 -74.308 1.00 59.62 102 GLU A O 1
ATOM 842 N N . VAL A 1 103 ? 54.026 -16.759 -72.281 1.00 62.91 103 VAL A N 1
ATOM 843 C CA . VAL A 1 103 ? 55.491 -16.647 -72.387 1.00 62.91 103 VAL A CA 1
ATOM 844 C C . VAL A 1 103 ? 56.156 -18.027 -72.354 1.00 62.91 103 VAL A C 1
ATOM 846 O O . VAL A 1 103 ? 57.101 -18.266 -73.111 1.00 62.91 103 VAL A O 1
ATOM 849 N N . PHE A 1 104 ? 55.668 -18.952 -71.520 1.00 66.88 104 PHE A N 1
ATOM 850 C CA . PHE A 1 104 ? 56.163 -20.331 -71.500 1.00 66.88 104 PHE A CA 1
ATOM 851 C C . PHE A 1 104 ? 55.866 -21.070 -72.806 1.00 66.88 104 PHE A C 1
ATOM 853 O O . PHE A 1 104 ? 56.759 -21.742 -73.327 1.00 66.88 104 PHE A O 1
ATOM 860 N N . ASP A 1 105 ? 54.664 -20.911 -73.363 1.00 63.75 105 ASP A N 1
ATOM 861 C CA . ASP A 1 105 ? 54.296 -21.523 -74.638 1.00 63.75 105 ASP A CA 1
ATOM 862 C C . ASP A 1 105 ? 55.160 -20.977 -75.774 1.00 63.75 105 ASP A C 1
ATOM 864 O O . ASP A 1 105 ? 55.733 -21.767 -76.522 1.00 63.75 105 ASP A O 1
ATOM 868 N N . TYR A 1 106 ? 55.379 -19.659 -75.845 1.00 65.38 106 TYR A N 1
ATOM 869 C CA . TYR A 1 106 ? 56.282 -19.062 -76.835 1.00 65.38 106 TYR A CA 1
ATOM 870 C C . TYR A 1 106 ? 57.720 -19.578 -76.713 1.00 65.38 106 TYR A C 1
ATOM 872 O O . TYR A 1 106 ? 58.337 -19.927 -77.720 1.00 65.38 106 TYR A O 1
ATOM 880 N N . LEU A 1 107 ? 58.265 -19.664 -75.496 1.00 65.88 107 LEU A N 1
ATOM 881 C CA . LEU A 1 107 ? 59.614 -20.195 -75.276 1.00 65.88 107 LEU A CA 1
ATOM 882 C C . LEU A 1 107 ? 59.711 -21.679 -75.644 1.00 65.88 107 LEU A C 1
ATOM 884 O O . LEU A 1 107 ? 60.716 -22.104 -76.216 1.00 65.88 107 LEU A O 1
ATOM 888 N N . SER A 1 108 ? 58.673 -22.463 -75.349 1.00 64.75 108 SER A N 1
ATOM 889 C CA . SER A 1 108 ? 58.620 -23.878 -75.714 1.00 64.75 108 SER A CA 1
ATOM 890 C C . SER A 1 108 ? 58.526 -24.075 -77.230 1.00 64.75 108 SER A C 1
ATOM 892 O O . SER A 1 108 ? 59.238 -24.916 -77.776 1.00 64.75 108 SER A O 1
ATOM 894 N N . LEU A 1 109 ? 57.740 -23.243 -77.923 1.00 63.94 109 LEU A N 1
ATOM 895 C CA . LEU A 1 109 ? 57.555 -23.290 -79.370 1.00 63.94 109 LEU A CA 1
ATOM 896 C C . LEU A 1 109 ? 58.839 -22.883 -80.105 1.00 63.94 109 LEU A C 1
ATOM 898 O O . LEU A 1 109 ? 59.253 -23.552 -81.047 1.00 63.94 109 LEU A O 1
ATOM 902 N N . VAL A 1 110 ? 59.520 -21.832 -79.633 1.00 64.12 110 VAL A N 1
ATOM 903 C CA . VAL A 1 110 ? 60.821 -21.404 -80.173 1.00 64.12 110 VAL A CA 1
ATOM 904 C C . VAL A 1 110 ? 61.883 -22.483 -79.962 1.00 64.12 110 VAL A C 1
ATOM 906 O O . VAL A 1 110 ? 62.678 -22.738 -80.865 1.00 64.12 110 VAL A O 1
ATOM 909 N N . LYS A 1 111 ? 61.883 -23.164 -78.810 1.00 61.62 111 LYS A N 1
ATOM 910 C CA . LYS A 1 111 ? 62.809 -24.274 -78.556 1.00 61.62 111 LYS A CA 1
ATOM 911 C C . LYS A 1 111 ? 62.520 -25.485 -79.450 1.00 61.62 111 LYS A C 1
ATOM 913 O O . LYS A 1 111 ? 63.456 -26.090 -79.955 1.00 61.62 111 LYS A O 1
ATOM 918 N N . LEU A 1 112 ? 61.247 -25.796 -79.699 1.00 60.75 112 LEU A N 1
ATOM 919 C CA . LEU A 1 112 ? 60.843 -26.890 -80.586 1.00 60.75 112 LEU A CA 1
ATOM 920 C C . LEU A 1 112 ? 61.238 -26.632 -82.050 1.00 60.75 112 LEU A C 1
ATOM 922 O O . LEU A 1 112 ? 61.649 -27.552 -82.748 1.00 60.75 112 LEU A O 1
ATOM 926 N N . VAL A 1 113 ? 61.142 -25.377 -82.501 1.00 60.97 113 VAL A N 1
ATOM 927 C CA . VAL A 1 113 ? 61.583 -24.959 -83.842 1.00 60.97 113 VAL A CA 1
ATOM 928 C C . VAL A 1 113 ? 63.114 -24.912 -83.940 1.00 60.97 113 VAL A C 1
ATOM 930 O O . VAL A 1 113 ? 63.659 -25.175 -85.006 1.00 60.97 113 VAL A O 1
ATOM 933 N N . GLY A 1 114 ? 63.815 -24.618 -82.840 1.00 56.50 114 GLY A N 1
ATOM 934 C CA . GLY A 1 114 ? 65.281 -24.610 -82.790 1.00 56.50 114 GLY A CA 1
ATOM 935 C C . GLY A 1 114 ? 65.936 -25.998 -82.763 1.00 56.50 114 GLY A C 1
ATOM 936 O O . GLY A 1 114 ? 67.041 -26.138 -83.276 1.00 56.50 114 GLY A O 1
ATOM 937 N N . ASP A 1 115 ? 65.265 -27.012 -82.205 1.00 54.78 115 ASP A N 1
ATOM 938 C CA . ASP A 1 115 ? 65.800 -28.380 -82.044 1.00 54.78 115 ASP A CA 1
ATOM 939 C C . ASP A 1 115 ? 65.307 -29.376 -83.119 1.00 54.78 115 ASP A C 1
ATOM 941 O O . ASP A 1 115 ? 65.532 -30.583 -83.006 1.00 54.78 115 ASP A O 1
ATOM 945 N N . GLY A 1 116 ? 64.640 -28.906 -84.178 1.00 55.25 116 GLY A N 1
ATOM 946 C CA . GLY A 1 116 ? 64.030 -29.796 -85.165 1.00 55.25 116 GLY A CA 1
ATOM 947 C C . GLY A 1 116 ? 63.825 -29.200 -86.551 1.00 55.25 116 GLY A C 1
ATOM 948 O O . GLY A 1 116 ? 62.686 -29.202 -87.001 1.00 55.25 116 GLY A O 1
ATOM 949 N N . PHE A 1 117 ? 64.899 -28.732 -87.202 1.00 48.19 117 PHE A N 1
ATOM 950 C CA . PHE A 1 117 ? 65.180 -28.826 -88.651 1.00 48.19 117 PHE A CA 1
ATOM 951 C C . PHE A 1 117 ? 66.647 -28.478 -88.937 1.00 48.19 117 PHE A C 1
ATOM 953 O O . PHE A 1 117 ? 67.124 -27.447 -88.414 1.00 48.19 117 PHE A O 1
#

pLDDT: mean 75.93, std 13.28, range [48.19, 92.0]